Protein AF-A0A2S6G1R4-F1 (afdb_monomer_lite)

Structure (mmCIF, N/CA/C/O backbone):
data_AF-A0A2S6G1R4-F1
#
_entry.id   AF-A0A2S6G1R4-F1
#
loop_
_atom_site.group_PDB
_atom_site.id
_atom_site.type_symbol
_atom_site.label_atom_id
_atom_site.label_alt_id
_atom_site.label_comp_id
_atom_site.label_asym_id
_atom_site.label_entity_id
_atom_site.label_seq_id
_atom_site.pdbx_PDB_ins_code
_atom_site.Cartn_x
_atom_site.Cartn_y
_atom_site.Cartn_z
_atom_site.occupancy
_atom_site.B_iso_or_equiv
_atom_site.auth_seq_id
_atom_site.auth_comp_id
_atom_site.auth_asym_id
_atom_site.auth_atom_id
_atom_site.pdbx_PDB_model_num
ATOM 1 N N . MET A 1 1 ? 5.881 11.600 -0.772 1.00 52.59 1 MET A N 1
ATOM 2 C CA . MET A 1 1 ? 4.748 10.729 -0.399 1.00 52.59 1 MET A CA 1
ATOM 3 C C . MET A 1 1 ? 5.090 10.191 0.970 1.00 52.59 1 MET A C 1
ATOM 5 O O . MET A 1 1 ? 6.205 9.718 1.114 1.00 52.59 1 MET A O 1
ATOM 9 N N . SER A 1 2 ? 4.228 10.390 1.965 1.00 70.69 2 SER A N 1
ATOM 10 C CA . SER A 1 2 ? 4.470 9.879 3.319 1.00 70.69 2 SER A CA 1
ATOM 11 C C . SER A 1 2 ? 4.255 8.372 3.350 1.00 70.69 2 SER A C 1
ATOM 13 O O . SER A 1 2 ? 3.339 7.873 2.690 1.00 70.69 2 SER A O 1
ATOM 15 N N . GLU A 1 3 ? 5.088 7.663 4.104 1.00 89.56 3 GLU A N 1
ATOM 16 C CA . GLU A 1 3 ? 4.969 6.215 4.247 1.00 89.56 3 GLU A CA 1
ATOM 17 C C . GLU A 1 3 ? 3.649 5.865 4.961 1.00 89.56 3 GLU A C 1
ATOM 19 O O . GLU A 1 3 ? 3.262 6.564 5.90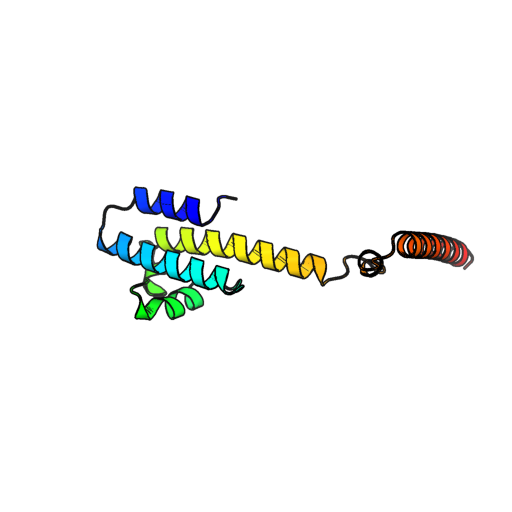4 1.00 89.56 3 GLU A O 1
ATOM 24 N N . PRO A 1 4 ? 2.935 4.788 4.576 1.00 93.94 4 PRO A N 1
ATOM 25 C CA . PRO A 1 4 ? 1.634 4.457 5.170 1.00 93.94 4 PRO A CA 1
ATOM 26 C C . PRO A 1 4 ? 1.653 4.316 6.697 1.00 93.94 4 PRO A C 1
ATOM 28 O O . PRO A 1 4 ? 0.660 4.607 7.364 1.00 93.94 4 PRO A O 1
ATOM 31 N N . ASN A 1 5 ? 2.793 3.905 7.258 1.00 94.69 5 ASN A N 1
ATOM 32 C CA . ASN A 1 5 ? 2.986 3.805 8.702 1.00 94.69 5 ASN A CA 1
ATOM 33 C C . ASN A 1 5 ? 3.060 5.179 9.376 1.00 94.69 5 ASN A C 1
ATOM 35 O O . ASN A 1 5 ? 2.471 5.358 10.433 1.00 94.69 5 ASN A O 1
ATOM 39 N N . GLU A 1 6 ? 3.710 6.166 8.760 1.00 94.94 6 GLU A N 1
ATOM 40 C CA . GLU A 1 6 ? 3.771 7.530 9.301 1.00 94.94 6 GLU A CA 1
ATOM 41 C C . GLU A 1 6 ? 2.381 8.173 9.328 1.00 94.94 6 GLU A C 1
ATOM 43 O O . GLU A 1 6 ? 1.996 8.801 10.314 1.00 94.94 6 GLU A O 1
ATOM 48 N N . VAL A 1 7 ? 1.603 7.968 8.258 1.00 95.88 7 VAL A N 1
ATOM 49 C CA . VAL A 1 7 ? 0.213 8.439 8.168 1.00 95.88 7 VAL A CA 1
ATOM 50 C C . VAL A 1 7 ? -0.637 7.806 9.268 1.00 95.88 7 VAL A C 1
ATOM 52 O O . VAL A 1 7 ? -1.408 8.499 9.931 1.00 95.88 7 VAL A O 1
ATOM 55 N N . TYR A 1 8 ? -0.475 6.502 9.495 1.00 96.62 8 TYR A N 1
ATOM 56 C CA . TYR A 1 8 ? -1.151 5.796 10.577 1.00 96.62 8 TYR A CA 1
ATOM 57 C C . TYR A 1 8 ? -0.793 6.358 11.958 1.00 96.62 8 TYR A C 1
ATOM 59 O O . TYR A 1 8 ? -1.708 6.708 12.699 1.00 96.62 8 TYR A O 1
ATOM 67 N N . GLU A 1 9 ? 0.493 6.497 12.290 1.00 96.12 9 GLU A N 1
ATOM 68 C CA . GLU A 1 9 ? 0.933 6.999 13.601 1.00 96.12 9 GLU A CA 1
ATOM 69 C C . GLU A 1 9 ? 0.429 8.427 13.861 1.00 96.12 9 GLU A C 1
ATOM 71 O O . GLU A 1 9 ? -0.091 8.734 14.938 1.00 96.12 9 GLU A O 1
ATOM 76 N N . ALA A 1 10 ? 0.495 9.298 12.848 1.00 95.69 10 ALA A N 1
ATOM 77 C CA . ALA A 1 10 ? -0.004 10.667 12.944 1.00 95.69 10 ALA A CA 1
ATOM 78 C C . ALA A 1 10 ? -1.513 10.709 13.234 1.00 95.69 10 ALA A C 1
ATOM 80 O O . ALA A 1 10 ? -1.965 11.418 14.138 1.00 95.69 10 ALA A O 1
ATOM 81 N N . ILE A 1 11 ? -2.299 9.917 12.500 1.00 95.19 11 ILE A N 1
ATOM 82 C CA . ILE A 1 11 ? -3.750 9.830 12.684 1.00 95.19 11 ILE A CA 1
ATOM 83 C C . ILE A 1 11 ? -4.072 9.204 14.043 1.00 95.19 11 ILE A C 1
ATOM 85 O O . ILE A 1 11 ? -4.916 9.723 14.779 1.00 95.19 11 ILE A O 1
ATOM 89 N N . LEU A 1 12 ? -3.376 8.128 14.419 1.00 95.06 12 LEU A N 1
ATOM 90 C CA . LEU A 1 12 ? -3.559 7.458 15.699 1.00 95.06 12 LEU A CA 1
ATOM 91 C C . LEU A 1 12 ? -3.332 8.431 16.851 1.00 95.06 12 LEU A C 1
ATOM 93 O O . LEU A 1 12 ? -4.119 8.395 17.791 1.00 95.06 12 LEU A O 1
ATOM 97 N N . GLY A 1 13 ? -2.342 9.326 16.778 1.00 92.81 13 GLY A N 1
ATOM 98 C CA . GLY A 1 13 ? -2.097 10.370 17.779 1.00 92.81 13 GLY A CA 1
ATOM 99 C C . GLY A 1 13 ? -3.239 11.390 17.919 1.00 92.81 13 GLY A C 1
ATOM 100 O O . GLY A 1 13 ? -3.540 11.828 19.030 1.00 92.81 13 GLY A O 1
ATOM 101 N N . GLN A 1 14 ? -3.929 11.717 16.823 1.00 92.44 14 GLN A N 1
ATOM 102 C CA . GLN A 1 14 ? -5.015 12.707 16.789 1.00 92.44 14 GLN A CA 1
ATOM 103 C C . GLN A 1 14 ? -6.376 12.168 17.247 1.00 92.44 14 GLN A C 1
ATOM 105 O O . GLN A 1 14 ? -7.219 12.935 17.727 1.00 92.44 14 GLN A O 1
ATOM 110 N N . LEU A 1 15 ? -6.627 10.862 17.108 1.00 91.75 15 LEU A N 1
ATOM 111 C CA . LEU A 1 15 ? -7.879 10.275 17.577 1.00 91.75 15 LEU A CA 1
ATOM 112 C C . LEU A 1 15 ? -8.030 10.460 19.095 1.00 91.75 15 LEU A C 1
ATOM 114 O O . LEU A 1 15 ? -7.067 10.427 19.850 1.00 91.75 15 LEU A O 1
ATOM 118 N N . LYS A 1 16 ? -9.265 10.631 19.573 1.00 90.69 16 LYS A N 1
ATOM 119 C CA . LYS A 1 16 ? -9.585 10.645 21.018 1.00 90.69 16 LYS A CA 1
ATOM 120 C C . LYS A 1 16 ? -10.446 9.455 21.436 1.00 90.69 16 LYS A C 1
ATOM 122 O O . LYS A 1 16 ? -10.383 9.006 22.573 1.00 90.69 16 LYS A O 1
ATOM 127 N N . ASN A 1 17 ? -11.221 8.908 20.501 1.00 91.81 17 ASN A N 1
ATOM 128 C CA . ASN A 1 17 ? -12.138 7.806 20.759 1.00 91.81 17 ASN A CA 1
ATOM 129 C C . ASN A 1 17 ? -11.414 6.450 20.758 1.00 91.81 17 ASN A C 1
ATOM 131 O O . ASN A 1 17 ? -10.861 6.044 19.736 1.00 91.81 17 ASN A O 1
ATOM 135 N N . SER A 1 18 ? -11.504 5.717 21.871 1.00 91.38 18 SER A N 1
ATOM 136 C CA . SER A 1 18 ? -10.926 4.374 22.017 1.00 91.38 18 SER A CA 1
ATOM 137 C C . SER A 1 18 ? -11.469 3.377 20.985 1.00 91.38 18 SER A C 1
ATOM 139 O O . SER A 1 18 ? -10.707 2.589 20.430 1.00 91.38 18 SER A O 1
ATOM 141 N N . ARG A 1 19 ? -12.766 3.442 20.647 1.00 92.06 19 ARG A N 1
ATOM 142 C CA . ARG A 1 19 ? -13.357 2.535 19.647 1.00 92.06 19 ARG A CA 1
ATOM 143 C C . ARG A 1 19 ? -12.788 2.782 18.251 1.00 92.06 19 ARG A C 1
ATOM 145 O O . ARG A 1 19 ? -12.472 1.831 17.537 1.00 92.06 19 ARG A O 1
ATOM 152 N N . SER A 1 20 ? -12.654 4.053 17.875 1.00 92.38 20 SER A N 1
ATOM 153 C CA . SER A 1 20 ? -12.081 4.440 16.586 1.00 92.38 20 SER A CA 1
ATOM 154 C C . SER A 1 20 ? -10.596 4.084 16.505 1.00 92.38 20 SER A C 1
ATOM 156 O O . SER A 1 20 ? -10.165 3.591 15.471 1.00 92.38 20 SER A O 1
ATOM 158 N N . ARG A 1 21 ? -9.836 4.235 17.602 1.00 95.50 21 ARG A N 1
ATOM 159 C CA . ARG A 1 21 ? -8.437 3.781 17.675 1.00 95.50 21 ARG A CA 1
ATOM 160 C C . ARG A 1 21 ? -8.296 2.284 17.419 1.00 95.50 21 ARG A C 1
ATOM 162 O O . ARG A 1 21 ? -7.601 1.908 16.488 1.00 95.50 21 ARG A O 1
ATOM 169 N N . LYS A 1 22 ? -9.046 1.447 18.145 1.00 95.75 22 LYS A N 1
ATOM 170 C CA . LYS A 1 22 ? -9.028 -0.015 17.943 1.00 95.75 22 LYS A CA 1
ATOM 171 C C . LYS A 1 22 ? -9.396 -0.418 16.514 1.00 95.75 22 LYS A C 1
ATOM 173 O O . LYS A 1 22 ? -8.802 -1.325 15.946 1.00 95.75 22 LYS A O 1
ATOM 178 N N . SER A 1 23 ? -10.375 0.270 15.925 1.00 95.50 23 SER A N 1
ATOM 179 C CA . SER A 1 23 ? -10.784 0.011 14.538 1.00 95.50 23 SER A CA 1
ATOM 180 C C . SER A 1 23 ? -9.692 0.423 13.540 1.00 95.50 23 SER A C 1
ATOM 182 O O . SER A 1 23 ? -9.497 -0.251 12.532 1.00 95.50 23 SER A O 1
ATOM 184 N N . LEU A 1 24 ? -8.972 1.518 13.817 1.00 96.44 24 LEU A N 1
ATOM 185 C CA . LEU A 1 24 ? -7.856 2.005 13.004 1.00 96.44 24 LEU A CA 1
ATOM 186 C C . LEU A 1 24 ? -6.646 1.067 13.098 1.00 96.44 24 LEU A C 1
ATOM 188 O O . LEU A 1 24 ? -6.063 0.744 12.070 1.00 96.44 24 LEU A O 1
ATOM 192 N N . GLU A 1 25 ? -6.314 0.597 14.302 1.00 96.69 25 GLU A N 1
ATOM 193 C CA . GLU A 1 25 ? -5.281 -0.416 14.560 1.00 96.69 25 GLU A CA 1
ATOM 194 C C . GLU A 1 25 ? -5.572 -1.709 13.785 1.00 96.69 25 GLU A C 1
ATOM 196 O O . GLU A 1 25 ? -4.719 -2.199 13.047 1.00 96.69 25 GLU A O 1
ATOM 201 N N . ALA A 1 26 ? -6.803 -2.227 13.879 1.00 96.94 26 ALA A N 1
ATOM 202 C CA . ALA A 1 26 ? -7.219 -3.421 13.143 1.00 96.94 26 ALA A CA 1
ATOM 203 C C . ALA A 1 26 ? -7.119 -3.229 11.621 1.00 96.94 26 ALA A C 1
ATOM 205 O O . ALA A 1 26 ? -6.648 -4.116 10.910 1.00 96.94 26 ALA A O 1
ATOM 206 N N . LEU A 1 27 ? -7.535 -2.064 11.115 1.00 97.06 27 LEU A N 1
ATOM 207 C CA . LEU A 1 27 ? -7.418 -1.716 9.700 1.00 97.06 27 LEU A CA 1
ATOM 208 C C . LEU A 1 27 ? -5.955 -1.646 9.249 1.00 97.06 27 LEU A C 1
ATOM 210 O O . LEU A 1 27 ? -5.619 -2.176 8.193 1.00 97.06 27 LEU A O 1
ATOM 214 N N . HIS A 1 28 ? -5.087 -1.010 10.037 1.00 97.25 28 HIS A N 1
ATOM 215 C CA . HIS A 1 28 ? -3.669 -0.872 9.707 1.00 97.25 28 HIS A CA 1
ATOM 216 C C . HIS A 1 28 ? -2.955 -2.224 9.696 1.00 97.25 28 HIS A C 1
ATOM 218 O O . HIS A 1 28 ? -2.259 -2.521 8.727 1.00 97.25 28 HIS A O 1
ATOM 224 N N . ALA A 1 29 ? -3.211 -3.078 10.690 1.00 96.88 29 ALA A N 1
ATOM 225 C CA . ALA A 1 29 ? -2.677 -4.438 10.735 1.00 96.88 29 ALA A CA 1
ATOM 226 C C . ALA A 1 29 ? -3.084 -5.254 9.496 1.00 96.88 29 ALA A C 1
ATOM 228 O O . ALA A 1 29 ? -2.244 -5.892 8.865 1.00 96.88 29 ALA A O 1
ATOM 229 N N . VAL A 1 30 ? -4.358 -5.167 9.094 1.00 96.88 30 VAL A N 1
ATOM 230 C CA . VAL A 1 30 ? -4.869 -5.820 7.880 1.00 96.88 30 VAL A CA 1
ATOM 231 C C . VAL A 1 30 ? -4.164 -5.305 6.626 1.00 96.88 30 VAL A C 1
ATOM 233 O O . VAL A 1 30 ? -3.751 -6.107 5.792 1.00 96.88 30 VAL A O 1
ATOM 236 N N . CYS A 1 31 ? -3.994 -3.988 6.482 1.00 96.31 31 CYS A N 1
ATOM 237 C CA . CYS A 1 31 ? -3.269 -3.418 5.346 1.00 96.31 31 CYS A CA 1
ATOM 238 C C . CYS A 1 31 ? -1.802 -3.867 5.317 1.00 96.31 31 CYS A C 1
ATOM 240 O O . CYS A 1 31 ? -1.294 -4.218 4.253 1.00 96.31 31 CYS A O 1
ATOM 242 N N . LYS A 1 32 ? -1.135 -3.897 6.472 1.00 95.69 32 LYS A N 1
ATOM 243 C CA . LYS A 1 32 ? 0.261 -4.321 6.585 1.00 95.69 32 LYS A CA 1
ATOM 244 C C . LYS A 1 32 ? 0.440 -5.784 6.175 1.00 95.69 32 LYS A C 1
ATOM 246 O O . LYS A 1 32 ? 1.238 -6.058 5.285 1.00 95.69 32 LYS A O 1
ATOM 251 N N . GLU A 1 33 ? -0.358 -6.698 6.726 1.00 95.06 33 GLU A N 1
ATOM 252 C CA . GLU A 1 33 ? -0.339 -8.115 6.329 1.00 95.06 33 GLU A CA 1
ATOM 253 C C . GLU A 1 33 ? -0.669 -8.291 4.839 1.00 95.06 33 GLU A C 1
ATOM 255 O O . GLU A 1 33 ? -0.031 -9.071 4.128 1.00 95.06 33 GLU A O 1
ATOM 260 N N . HIS A 1 34 ? -1.649 -7.535 4.332 1.00 94.19 34 HIS A N 1
ATOM 261 C CA . HIS A 1 34 ? -2.005 -7.566 2.917 1.00 94.19 34 HIS A CA 1
ATOM 262 C C . HIS A 1 34 ? -0.828 -7.126 2.035 1.00 94.19 34 HIS A C 1
ATOM 264 O O . HIS A 1 34 ? -0.549 -7.769 1.024 1.00 94.19 34 HIS A O 1
ATOM 270 N N . HIS A 1 35 ? -0.081 -6.096 2.437 1.00 93.81 35 HIS A N 1
ATOM 271 C CA . HIS A 1 35 ? 1.133 -5.668 1.744 1.00 93.81 35 HIS A CA 1
ATOM 272 C C . HIS A 1 35 ? 2.250 -6.718 1.798 1.00 93.81 35 HIS A C 1
ATOM 274 O O . HIS A 1 35 ? 2.857 -7.026 0.771 1.00 93.81 35 HIS A O 1
ATOM 280 N N . GLU A 1 36 ? 2.503 -7.280 2.981 1.00 91.31 36 GLU A N 1
ATOM 281 C CA . GLU A 1 36 ? 3.531 -8.301 3.221 1.00 91.31 36 GLU A CA 1
ATOM 282 C C . GLU A 1 36 ? 3.257 -9.588 2.429 1.00 91.31 36 GLU A C 1
ATOM 284 O O . GLU A 1 36 ? 4.192 -10.209 1.929 1.00 91.31 36 GLU A O 1
ATOM 289 N N . SER A 1 37 ? 1.983 -9.926 2.188 1.00 89.62 37 SER A N 1
ATOM 290 C CA . SER A 1 37 ? 1.585 -11.015 1.276 1.00 89.62 37 SER A CA 1
ATOM 291 C C . SER A 1 37 ? 1.926 -10.756 -0.202 1.00 89.62 37 SER A C 1
ATOM 293 O O . SER A 1 37 ? 1.698 -11.605 -1.062 1.00 89.62 37 SER A O 1
ATOM 295 N N . GLY A 1 38 ? 2.443 -9.568 -0.522 1.00 86.44 38 GLY A N 1
ATOM 296 C CA . GLY A 1 38 ? 2.790 -9.134 -1.869 1.00 86.44 38 GLY A CA 1
ATOM 297 C C . GLY A 1 38 ? 1.661 -8.409 -2.601 1.00 86.44 38 GLY A C 1
ATOM 298 O O . GLY A 1 38 ? 1.916 -7.847 -3.672 1.00 86.44 38 GLY A O 1
ATOM 299 N N . SER A 1 39 ? 0.459 -8.366 -2.023 1.00 89.19 39 SER A N 1
ATOM 300 C CA . SER A 1 39 ? -0.724 -7.773 -2.641 1.00 89.19 39 SER A CA 1
ATOM 301 C C . SER A 1 39 ? -0.616 -6.252 -2.789 1.00 89.19 39 SER A C 1
ATOM 303 O O . SER A 1 39 ? 0.054 -5.552 -2.031 1.00 89.19 39 SER A O 1
ATOM 305 N N . VAL A 1 40 ? -1.289 -5.734 -3.815 1.00 89.19 40 VAL A N 1
ATOM 306 C CA . VAL A 1 40 ? -1.256 -4.315 -4.215 1.00 89.19 40 VAL A CA 1
ATOM 307 C C . VAL A 1 40 ? -2.660 -3.724 -4.389 1.00 89.19 40 VAL A C 1
ATOM 309 O O . VAL A 1 40 ? -2.810 -2.614 -4.906 1.00 89.19 40 VAL A O 1
ATOM 312 N N . ASP A 1 41 ? -3.706 -4.469 -4.019 1.00 90.38 41 ASP A N 1
ATOM 313 C CA . ASP A 1 41 ? -5.098 -4.028 -4.133 1.00 90.38 41 ASP A CA 1
ATOM 314 C C . ASP A 1 41 ? -5.645 -3.531 -2.793 1.00 90.38 41 ASP A C 1
ATOM 316 O O . ASP A 1 41 ? -6.246 -4.268 -2.021 1.00 90.38 41 ASP A O 1
ATOM 320 N N . PHE A 1 42 ? -5.481 -2.237 -2.541 1.00 94.75 42 PHE A N 1
ATOM 321 C CA . PHE A 1 42 ? -5.934 -1.601 -1.304 1.00 94.75 42 PHE A CA 1
ATOM 322 C C . PHE A 1 42 ? -7.301 -0.922 -1.445 1.00 94.75 42 PHE A C 1
ATOM 324 O O . PHE A 1 42 ? -7.586 0.057 -0.759 1.00 94.75 42 PHE A O 1
ATOM 331 N N . ARG A 1 43 ? -8.181 -1.393 -2.338 1.00 94.56 43 ARG A N 1
ATOM 332 C CA . ARG A 1 43 ? -9.549 -0.852 -2.447 1.00 94.56 43 ARG A CA 1
ATOM 333 C C . ARG A 1 43 ? -10.289 -0.967 -1.114 1.00 94.56 43 ARG A C 1
ATOM 335 O O . ARG A 1 43 ? -10.181 -1.976 -0.420 1.00 94.56 43 ARG A O 1
ATOM 342 N N . ILE A 1 44 ? -11.118 0.033 -0.803 1.00 96.06 44 ILE A N 1
ATOM 343 C CA . ILE A 1 44 ? -11.907 0.081 0.442 1.00 96.06 44 ILE A CA 1
ATOM 344 C C . ILE A 1 44 ? -12.717 -1.207 0.643 1.00 96.06 44 ILE A C 1
ATOM 346 O O . ILE A 1 44 ? -12.688 -1.780 1.727 1.00 96.06 44 ILE A O 1
ATOM 350 N N . SER A 1 45 ? -13.389 -1.699 -0.401 1.00 95.00 45 SER A N 1
ATOM 351 C CA . SER A 1 45 ? -14.163 -2.945 -0.353 1.00 95.00 45 SER A CA 1
ATOM 352 C C . SER A 1 45 ? -13.308 -4.170 -0.022 1.00 95.00 45 SER A C 1
ATOM 354 O O . SER A 1 45 ? -13.770 -5.076 0.665 1.00 95.00 45 SER A O 1
ATOM 356 N N . THR A 1 46 ? -12.069 -4.215 -0.518 1.00 95.31 46 THR A N 1
ATOM 357 C CA . THR A 1 46 ? -11.131 -5.324 -0.302 1.00 95.31 46 THR A CA 1
ATOM 358 C C . THR A 1 46 ? -10.668 -5.334 1.152 1.00 95.31 46 THR A C 1
ATOM 360 O O . THR A 1 46 ? -10.832 -6.337 1.844 1.00 95.31 46 THR A O 1
ATOM 363 N N . ILE A 1 47 ? -10.192 -4.189 1.650 1.00 96.31 47 ILE A N 1
ATOM 364 C CA . ILE A 1 47 ? -9.713 -4.044 3.032 1.00 96.31 47 ILE A CA 1
ATOM 365 C C . ILE A 1 47 ? -10.846 -4.236 4.046 1.00 96.31 47 ILE A C 1
ATOM 367 O O . ILE A 1 47 ? -10.666 -4.942 5.037 1.00 96.31 47 ILE A O 1
ATOM 371 N N . ALA A 1 48 ? -12.036 -3.690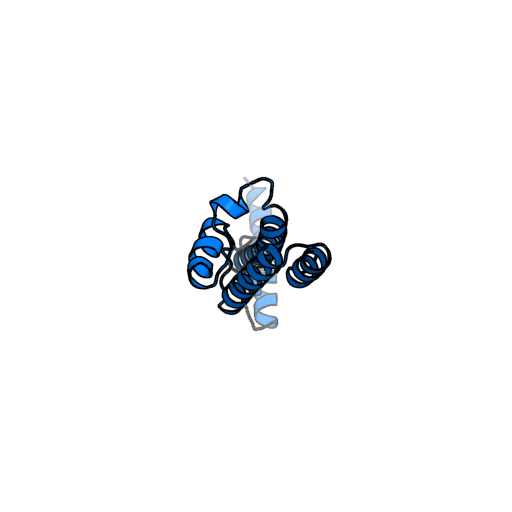 3.781 1.00 95.12 48 ALA A N 1
ATOM 372 C CA . ALA A 1 48 ? -13.196 -3.866 4.654 1.00 95.12 48 ALA A CA 1
ATOM 373 C C . ALA A 1 48 ? -13.613 -5.340 4.771 1.00 95.12 48 ALA A C 1
ATOM 375 O O . ALA A 1 48 ? -13.919 -5.805 5.866 1.00 95.12 48 ALA A O 1
ATOM 376 N N . LYS A 1 49 ? -13.595 -6.094 3.662 1.00 95.31 49 LYS A N 1
ATOM 377 C CA . LYS A 1 49 ? -13.878 -7.538 3.676 1.00 95.31 49 LYS A CA 1
ATOM 378 C C . LYS A 1 49 ? -12.805 -8.316 4.431 1.00 95.31 49 LYS A C 1
ATOM 380 O O . LYS A 1 49 ? -13.143 -9.165 5.249 1.00 95.31 49 LYS A O 1
ATOM 385 N N . LEU A 1 50 ? -11.532 -8.009 4.184 1.00 95.06 50 LEU A N 1
ATOM 386 C CA . LEU A 1 50 ? -10.402 -8.699 4.808 1.00 95.06 50 LEU A CA 1
ATOM 387 C C . LEU A 1 50 ? -10.357 -8.478 6.329 1.00 95.06 50 LEU A C 1
ATOM 389 O O . LEU A 1 50 ? -10.039 -9.393 7.083 1.00 95.06 50 LEU A O 1
ATOM 393 N N . GLY A 1 51 ? -10.715 -7.276 6.783 1.00 94.25 51 GLY A N 1
ATOM 394 C CA . GLY A 1 51 ? -10.701 -6.906 8.196 1.00 94.25 51 GLY A CA 1
ATOM 395 C C . GLY A 1 51 ? -12.013 -7.119 8.956 1.00 94.25 51 GLY A C 1
ATOM 396 O O . GLY A 1 51 ? -12.045 -6.876 10.164 1.00 94.25 51 GLY A O 1
ATOM 397 N N . ALA A 1 52 ? -13.086 -7.576 8.298 1.00 94.25 52 ALA A N 1
ATOM 398 C CA . ALA A 1 52 ? -14.420 -7.680 8.899 1.00 94.25 52 ALA A CA 1
ATOM 399 C C . ALA A 1 52 ? -14.446 -8.541 10.176 1.00 94.25 52 ALA A C 1
ATOM 401 O O . ALA A 1 52 ? -15.086 -8.173 11.160 1.00 94.25 52 ALA A O 1
ATOM 402 N N . SER A 1 53 ? -13.709 -9.656 10.197 1.00 92.50 53 SER A N 1
ATOM 403 C CA . SER A 1 53 ? -13.612 -10.552 11.360 1.00 92.50 53 SER A CA 1
ATOM 404 C C . SER A 1 53 ? -12.690 -10.037 12.471 1.00 92.50 53 SER A C 1
ATOM 406 O O . SER A 1 53 ? -12.694 -10.582 13.570 1.00 92.50 53 SER A O 1
ATOM 408 N N . ARG A 1 54 ? -11.906 -8.985 12.206 1.00 91.94 54 ARG A N 1
ATOM 409 C CA . ARG A 1 54 ? -10.864 -8.458 13.104 1.00 91.94 54 ARG A CA 1
ATOM 410 C C . ARG A 1 54 ? -11.228 -7.112 13.732 1.00 91.94 54 ARG A C 1
ATOM 412 O O . ARG A 1 54 ? -10.404 -6.498 14.399 1.00 91.94 54 ARG A O 1
ATOM 419 N N . GLY A 1 55 ? -12.456 -6.639 13.516 1.00 91.88 55 GLY A N 1
ATOM 420 C CA . GLY A 1 55 ? -12.924 -5.355 14.040 1.00 91.88 55 GLY A CA 1
ATOM 421 C C . GLY A 1 55 ? -12.498 -4.141 13.212 1.00 91.88 55 GLY A C 1
ATOM 422 O O . GLY A 1 55 ? -12.604 -3.015 13.699 1.00 91.88 55 GLY A O 1
ATOM 423 N N . ALA A 1 56 ? -12.050 -4.342 11.968 1.00 93.38 56 ALA A N 1
ATOM 424 C CA . ALA A 1 56 ? -11.856 -3.239 11.033 1.00 93.38 56 ALA A CA 1
ATOM 425 C C . ALA A 1 56 ? -13.211 -2.580 10.688 1.00 93.38 56 ALA A C 1
ATOM 427 O O . ALA A 1 56 ? -14.259 -3.237 10.726 1.00 93.38 56 ALA A O 1
ATOM 428 N N . PRO A 1 57 ? -13.226 -1.282 10.346 1.00 94.44 57 PRO A N 1
ATOM 429 C CA . PRO A 1 57 ? -14.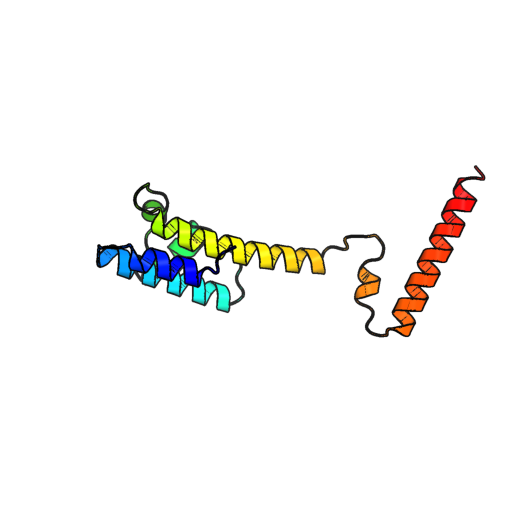454 -0.582 10.005 1.00 94.44 57 PRO A CA 1
ATOM 430 C C . PRO A 1 57 ? -15.074 -1.137 8.717 1.00 94.44 57 PRO A C 1
ATOM 432 O O . PRO A 1 57 ? -14.382 -1.513 7.771 1.00 94.44 57 PRO A O 1
ATOM 435 N N . SER A 1 58 ? -16.407 -1.137 8.669 1.00 96.00 58 SER A N 1
ATOM 436 C CA . SER A 1 58 ? -17.144 -1.534 7.468 1.00 96.00 58 SER A CA 1
ATOM 437 C C . SER A 1 58 ? -16.895 -0.566 6.309 1.00 96.00 58 SER A C 1
ATOM 439 O O . SER A 1 58 ? -16.579 0.609 6.512 1.00 96.00 58 SER A O 1
ATOM 441 N N . GLU A 1 59 ? -17.139 -1.024 5.083 1.00 96.06 59 GLU A N 1
ATOM 442 C CA . GLU A 1 59 ? -17.037 -0.185 3.886 1.00 96.06 59 GLU A CA 1
ATOM 443 C C . GLU A 1 59 ? -17.900 1.086 3.984 1.00 96.06 59 GLU A C 1
ATOM 445 O O . GLU A 1 59 ? -17.445 2.176 3.635 1.00 96.06 59 GLU A O 1
ATOM 450 N N . GLN A 1 60 ? -19.115 0.975 4.527 1.00 95.75 60 GLN A N 1
ATOM 451 C CA . GLN A 1 60 ? -19.991 2.127 4.734 1.00 95.75 60 GLN A CA 1
ATOM 452 C C . GLN A 1 60 ? -19.397 3.110 5.751 1.00 95.75 60 GLN A C 1
ATOM 454 O O . GLN A 1 60 ? -19.398 4.318 5.520 1.00 95.75 60 GLN A O 1
ATOM 459 N N . THR A 1 61 ? -18.829 2.605 6.850 1.00 94.69 61 THR A N 1
ATOM 460 C CA . THR A 1 61 ? -18.160 3.429 7.870 1.00 94.69 61 THR A CA 1
ATOM 461 C C . THR A 1 61 ? -16.990 4.212 7.284 1.00 94.69 61 THR A C 1
ATOM 463 O O . THR A 1 61 ? -16.846 5.394 7.583 1.00 94.69 61 THR A O 1
ATOM 466 N N . ILE A 1 62 ? -16.183 3.576 6.433 1.00 95.38 62 ILE A N 1
ATOM 467 C CA . ILE A 1 62 ? -15.026 4.204 5.785 1.00 95.38 62 ILE A CA 1
ATOM 468 C C . ILE A 1 62 ? -15.481 5.309 4.818 1.00 95.38 62 ILE A C 1
ATOM 470 O O . ILE A 1 62 ? -14.913 6.400 4.807 1.00 95.38 62 ILE A O 1
ATOM 474 N N . ARG A 1 63 ? -16.531 5.056 4.024 1.00 93.31 63 ARG A N 1
ATOM 475 C CA . ARG A 1 63 ? -17.052 6.016 3.032 1.00 93.31 63 ARG A CA 1
ATOM 476 C C . ARG A 1 63 ? -17.733 7.234 3.662 1.00 93.31 63 ARG A C 1
ATOM 478 O O . ARG A 1 63 ? -17.744 8.303 3.055 1.00 93.31 63 ARG A O 1
ATOM 485 N N . ASN A 1 64 ? -18.287 7.095 4.864 1.00 95.38 64 ASN A N 1
ATOM 486 C CA . ASN A 1 64 ? -18.926 8.202 5.570 1.00 95.38 64 ASN A CA 1
ATOM 487 C C . ASN A 1 64 ? -17.938 9.349 5.860 1.00 95.38 64 ASN A C 1
ATOM 489 O O . ASN A 1 64 ? -16.725 9.148 5.978 1.00 95.38 64 ASN A O 1
ATOM 493 N N . LYS A 1 65 ? -18.463 10.573 6.039 1.00 89.75 65 LYS A N 1
ATOM 494 C CA . LYS A 1 65 ? -17.653 11.756 6.404 1.00 89.75 65 LYS A CA 1
ATOM 495 C C . LYS A 1 65 ? -16.794 11.507 7.644 1.00 89.75 65 LYS A C 1
ATOM 497 O O . LYS A 1 65 ? -15.625 11.856 7.659 1.00 89.75 65 LYS A O 1
ATOM 502 N N . THR A 1 66 ? -17.353 10.836 8.647 1.00 88.44 66 THR A N 1
ATOM 503 C CA . THR A 1 66 ? -16.649 10.503 9.890 1.00 88.44 66 THR A CA 1
ATOM 504 C C . THR A 1 66 ? -15.523 9.488 9.707 1.00 88.44 66 THR A C 1
ATOM 506 O O . THR A 1 66 ? -14.691 9.386 10.596 1.00 88.44 66 THR A O 1
ATOM 509 N N . GLY A 1 67 ? -15.466 8.755 8.589 1.00 92.19 67 GLY A N 1
ATOM 510 C CA . GLY A 1 67 ? -14.448 7.742 8.295 1.00 92.19 67 GLY A CA 1
ATOM 511 C C . GLY A 1 67 ? -13.201 8.261 7.577 1.00 92.19 67 GLY A C 1
ATOM 512 O O . GLY A 1 67 ? -12.413 7.455 7.088 1.00 92.19 67 GLY A O 1
ATOM 513 N N . GLU A 1 68 ? -13.013 9.580 7.486 1.00 94.81 68 GLU A N 1
ATOM 514 C CA . GLU A 1 68 ? -11.875 10.209 6.796 1.00 94.81 68 GLU A CA 1
ATOM 515 C C . GLU A 1 68 ? -10.513 9.677 7.268 1.00 94.81 68 GLU A C 1
ATOM 517 O O . GLU A 1 68 ? -9.661 9.355 6.447 1.00 94.81 68 GLU A O 1
ATOM 522 N N . HIS A 1 69 ? -10.345 9.469 8.574 1.00 94.56 69 HIS A N 1
ATOM 523 C CA . HIS A 1 69 ? -9.123 8.904 9.151 1.00 94.56 69 HIS A CA 1
ATOM 524 C C . HIS A 1 69 ? -8.813 7.488 8.641 1.00 94.56 69 HIS A C 1
ATOM 526 O O . HIS A 1 69 ? -7.655 7.152 8.414 1.00 94.56 69 HIS A O 1
ATOM 532 N N . TYR A 1 70 ? -9.834 6.659 8.406 1.00 96.12 70 TYR A N 1
ATOM 533 C CA . TYR A 1 70 ? -9.638 5.337 7.808 1.00 96.12 70 TYR A CA 1
ATOM 534 C C . TYR A 1 70 ? -9.284 5.441 6.325 1.00 96.12 70 TYR A C 1
ATOM 536 O O . TYR A 1 70 ? -8.417 4.710 5.848 1.00 96.12 70 TYR A O 1
ATOM 544 N N . ARG A 1 71 ? -9.941 6.357 5.597 1.00 96.38 71 ARG A N 1
ATOM 545 C CA . ARG A 1 71 ? -9.659 6.596 4.176 1.00 96.38 71 ARG A CA 1
ATOM 546 C C . ARG A 1 71 ? -8.230 7.065 3.962 1.00 96.38 71 ARG A C 1
ATOM 548 O O . ARG A 1 71 ? -7.560 6.482 3.125 1.00 96.38 71 ARG A O 1
ATOM 555 N N . ALA A 1 72 ? -7.741 8.002 4.768 1.00 95.81 72 ALA A N 1
ATOM 556 C CA . ALA A 1 72 ? -6.378 8.511 4.659 1.00 95.81 72 ALA A CA 1
ATOM 557 C C . ALA A 1 72 ? -5.315 7.402 4.795 1.00 95.81 72 ALA A C 1
ATOM 559 O O . ALA A 1 72 ? -4.376 7.346 4.002 1.00 95.81 72 ALA A O 1
ATOM 560 N N . VAL A 1 73 ? -5.484 6.466 5.740 1.00 96.56 73 VAL A N 1
ATOM 561 C CA . VAL A 1 73 ? -4.577 5.309 5.864 1.00 96.56 73 VAL A CA 1
ATOM 562 C C . VAL A 1 73 ? -4.681 4.397 4.640 1.00 96.56 73 VAL A C 1
ATOM 564 O O . VAL A 1 73 ? -3.658 4.013 4.076 1.00 96.56 73 VAL A O 1
ATOM 567 N N . ILE A 1 74 ? -5.897 4.062 4.196 1.00 96.31 74 ILE A N 1
ATOM 568 C CA . ILE A 1 74 ? -6.103 3.221 3.005 1.00 96.31 74 ILE A CA 1
ATOM 569 C C . ILE A 1 74 ? -5.491 3.872 1.757 1.00 96.31 74 ILE A C 1
ATOM 571 O O . ILE A 1 74 ? -4.852 3.184 0.969 1.00 96.31 74 ILE A O 1
ATOM 575 N N . GLU A 1 75 ? -5.659 5.178 1.577 1.00 95.62 75 GLU A N 1
ATOM 576 C CA . GLU A 1 75 ? -5.126 5.940 0.445 1.00 95.62 75 GLU A CA 1
ATOM 577 C C . GLU A 1 75 ? -3.596 5.950 0.436 1.00 95.62 75 GLU A C 1
ATOM 579 O O . GLU A 1 75 ? -2.994 5.773 -0.623 1.00 95.62 75 GLU A O 1
ATOM 584 N N . ALA A 1 76 ? -2.952 6.062 1.601 1.00 95.88 76 ALA A N 1
ATOM 585 C CA . ALA A 1 76 ? -1.500 5.937 1.700 1.00 95.88 76 ALA A CA 1
ATOM 586 C C . ALA A 1 76 ? -1.023 4.546 1.243 1.00 95.88 76 ALA A C 1
ATOM 588 O O . ALA A 1 76 ? -0.102 4.432 0.430 1.00 95.88 76 ALA A O 1
ATOM 589 N N . TRP A 1 77 ? -1.698 3.480 1.687 1.00 95.94 77 TRP A N 1
ATOM 590 C CA . TRP A 1 77 ? -1.411 2.117 1.230 1.00 95.94 77 TRP A CA 1
ATOM 591 C C . TRP A 1 77 ? -1.705 1.907 -0.262 1.00 95.94 77 TRP A C 1
ATOM 593 O O . TRP A 1 77 ? -0.936 1.235 -0.951 1.00 95.94 77 TRP A O 1
ATOM 603 N N . GLN A 1 78 ? -2.780 2.501 -0.790 1.00 94.88 78 GLN A N 1
ATOM 604 C CA . GLN A 1 78 ? -3.087 2.485 -2.223 1.00 94.88 78 GLN A CA 1
ATOM 605 C C . GLN A 1 78 ? -1.986 3.161 -3.035 1.00 94.88 78 GLN A C 1
ATOM 607 O O . GLN A 1 78 ? -1.544 2.589 -4.029 1.00 94.88 78 GLN A O 1
ATOM 612 N N . ALA A 1 79 ? -1.503 4.327 -2.601 1.00 93.44 79 ALA A N 1
ATOM 613 C CA . ALA A 1 79 ? -0.423 5.035 -3.276 1.00 93.44 79 ALA A CA 1
ATOM 614 C C . ALA A 1 79 ? 0.850 4.178 -3.346 1.00 93.44 79 ALA A C 1
ATOM 616 O O . ALA A 1 79 ? 1.431 4.035 -4.425 1.00 93.44 79 ALA A O 1
ATOM 617 N N . LEU A 1 80 ? 1.228 3.534 -2.236 1.00 92.44 80 LEU A N 1
ATOM 618 C CA . LEU A 1 80 ? 2.362 2.609 -2.193 1.00 92.44 80 LEU A CA 1
ATOM 619 C C . LEU A 1 80 ? 2.145 1.390 -3.113 1.00 92.44 80 LEU A C 1
ATOM 621 O O . LEU A 1 80 ? 3.021 1.013 -3.897 1.00 92.44 80 LEU A O 1
ATOM 625 N N . GLY A 1 81 ? 0.955 0.784 -3.072 1.00 89.56 81 GLY A N 1
ATOM 626 C CA . GLY A 1 81 ? 0.590 -0.343 -3.934 1.00 89.56 81 GLY A CA 1
ATOM 627 C C . GLY A 1 81 ? 0.612 0.012 -5.425 1.00 89.56 81 GLY A C 1
ATOM 628 O O . GLY A 1 81 ? 1.092 -0.771 -6.247 1.00 89.56 81 GLY A O 1
ATOM 629 N N . ASP A 1 82 ? 0.153 1.205 -5.788 1.00 88.44 82 ASP A N 1
ATOM 630 C CA . ASP A 1 82 ? 0.145 1.684 -7.167 1.00 88.44 82 ASP A CA 1
ATOM 631 C C . ASP A 1 82 ? 1.543 2.060 -7.662 1.00 88.44 82 ASP A C 1
ATOM 633 O O . ASP A 1 82 ? 1.846 1.827 -8.834 1.00 88.44 82 ASP A O 1
ATOM 637 N N . GLN A 1 83 ? 2.432 2.555 -6.796 1.00 86.50 83 GLN A N 1
ATOM 638 C CA . GLN A 1 83 ? 3.855 2.685 -7.124 1.00 86.50 83 GLN A CA 1
ATOM 639 C C . GLN A 1 83 ? 4.474 1.321 -7.446 1.00 86.50 83 GLN A C 1
ATOM 641 O O . GLN A 1 83 ? 5.126 1.180 -8.481 1.00 86.50 83 GLN A O 1
ATOM 646 N N . LYS A 1 84 ? 4.198 0.293 -6.633 1.00 83.69 84 LYS A N 1
ATOM 647 C CA . LYS A 1 84 ? 4.661 -1.079 -6.894 1.00 83.69 84 LYS A CA 1
ATOM 648 C C . LYS A 1 84 ? 4.095 -1.629 -8.208 1.00 83.69 84 LYS A C 1
ATOM 650 O O . LYS A 1 84 ? 4.847 -2.176 -9.009 1.00 83.69 84 LYS A O 1
ATOM 655 N N . LYS A 1 85 ? 2.804 -1.417 -8.500 1.00 81.81 85 LYS A N 1
ATOM 656 C CA . LYS A 1 85 ? 2.205 -1.779 -9.804 1.00 81.81 85 LYS A CA 1
ATOM 657 C C . LYS A 1 85 ? 2.870 -1.054 -10.967 1.00 81.81 85 LYS A C 1
ATOM 659 O O . LYS A 1 85 ? 3.105 -1.672 -11.999 1.00 81.81 85 LYS A O 1
ATOM 664 N N . LYS A 1 86 ? 3.143 0.247 -10.830 1.00 79.56 86 LYS A N 1
ATOM 665 C CA . LYS A 1 86 ? 3.821 1.039 -11.864 1.00 79.56 86 LYS A CA 1
ATOM 666 C C . LYS A 1 86 ? 5.240 0.541 -12.100 1.00 79.56 86 LYS A C 1
ATOM 668 O O . LYS A 1 86 ? 5.617 0.428 -13.255 1.00 79.56 86 LYS A O 1
ATOM 673 N N . ALA A 1 87 ? 5.980 0.187 -11.052 1.00 74.75 87 ALA A N 1
ATOM 674 C CA . ALA A 1 87 ? 7.309 -0.404 -11.181 1.00 74.75 87 ALA A CA 1
ATOM 675 C C . ALA A 1 87 ? 7.262 -1.765 -11.894 1.00 74.75 87 ALA A C 1
ATOM 677 O O . ALA A 1 87 ? 8.019 -1.983 -12.833 1.00 74.75 87 ALA A O 1
ATOM 678 N N . ILE A 1 88 ? 6.321 -2.643 -11.523 1.00 71.50 88 ILE A N 1
ATOM 679 C CA . ILE A 1 88 ? 6.120 -3.938 -12.196 1.00 71.50 88 ILE A CA 1
ATOM 680 C C . ILE A 1 88 ? 5.765 -3.728 -13.670 1.00 71.50 88 ILE A C 1
ATOM 682 O O . ILE A 1 88 ? 6.340 -4.374 -14.540 1.00 71.50 88 ILE A O 1
ATOM 686 N N . LYS A 1 89 ? 4.850 -2.801 -13.975 1.00 63.88 89 LYS A N 1
ATOM 687 C CA . LYS A 1 89 ? 4.511 -2.456 -15.360 1.00 63.88 89 LYS A CA 1
ATOM 688 C C . LYS A 1 89 ? 5.716 -1.883 -16.100 1.00 63.88 89 LYS A C 1
ATOM 690 O O . LYS A 1 89 ? 6.023 -2.368 -17.173 1.00 63.88 89 LYS A O 1
ATOM 695 N N . ALA A 1 90 ? 6.453 -0.936 -15.534 1.00 61.28 90 ALA A N 1
ATOM 696 C CA . ALA A 1 90 ? 7.648 -0.378 -16.169 1.00 61.28 90 ALA A CA 1
ATOM 697 C C . ALA A 1 90 ? 8.722 -1.439 -16.475 1.00 61.28 90 ALA A C 1
ATOM 699 O O . ALA A 1 90 ? 9.453 -1.289 -17.440 1.00 61.28 90 ALA A O 1
ATOM 700 N N . GLN A 1 91 ? 8.790 -2.518 -15.688 1.00 60.41 91 GLN A N 1
ATOM 701 C CA . GLN A 1 91 ? 9.679 -3.656 -15.952 1.00 60.41 91 GLN A CA 1
ATOM 702 C C . GLN A 1 91 ? 9.125 -4.647 -16.988 1.00 60.41 91 GLN A C 1
ATOM 704 O O . GLN A 1 91 ? 9.899 -5.348 -17.621 1.00 60.41 91 GLN A O 1
ATOM 709 N N . THR A 1 92 ? 7.801 -4.751 -17.139 1.00 53.19 92 THR A N 1
ATOM 710 C CA . THR A 1 92 ? 7.139 -5.770 -17.985 1.00 53.19 92 THR A CA 1
ATOM 711 C C . THR A 1 92 ? 6.564 -5.222 -19.287 1.00 53.19 92 THR A C 1
ATOM 713 O O . THR A 1 92 ? 6.217 -5.995 -20.177 1.00 53.19 92 THR A O 1
ATOM 716 N N . THR A 1 93 ? 6.448 -3.901 -19.417 1.00 44.81 93 THR A N 1
ATOM 717 C CA . THR A 1 93 ? 6.083 -3.236 -20.668 1.00 44.81 93 THR A CA 1
ATOM 718 C C . THR A 1 93 ? 7.362 -2.704 -21.303 1.00 44.81 93 THR A C 1
ATOM 720 O O . THR A 1 93 ? 7.959 -1.799 -20.723 1.00 44.81 93 THR A O 1
ATOM 723 N N . PRO A 1 94 ? 7.766 -3.203 -22.485 1.00 51.19 94 PRO A N 1
ATOM 724 C CA . PRO A 1 94 ? 8.792 -2.555 -23.289 1.00 51.19 94 PRO A CA 1
ATOM 725 C C . PRO A 1 94 ? 8.335 -1.118 -23.590 1.00 51.19 94 PRO A C 1
ATOM 727 O O . PRO A 1 94 ? 7.364 -0.904 -24.315 1.00 51.19 94 PRO A O 1
ATOM 730 N N . SER A 1 95 ? 8.990 -0.129 -22.991 1.00 57.06 95 SER A N 1
ATOM 731 C CA . SER A 1 95 ? 8.838 1.303 -23.266 1.00 57.06 95 SER A CA 1
ATOM 732 C C . SER A 1 95 ? 9.374 1.692 -24.656 1.00 57.06 95 SER A C 1
ATOM 734 O O . SER A 1 95 ? 9.101 2.800 -25.123 1.00 57.06 95 SER A O 1
ATOM 736 N N . GLY A 1 96 ? 10.088 0.795 -25.340 1.00 62.38 96 GLY A N 1
ATOM 737 C CA . GLY A 1 96 ? 10.579 0.938 -26.708 1.00 62.38 96 GLY A CA 1
ATOM 738 C C . GLY A 1 96 ? 10.742 -0.406 -27.433 1.00 62.38 96 GLY A C 1
ATOM 739 O O . GLY A 1 96 ? 10.797 -1.467 -26.815 1.00 62.38 96 GLY A O 1
ATOM 740 N N . GLU A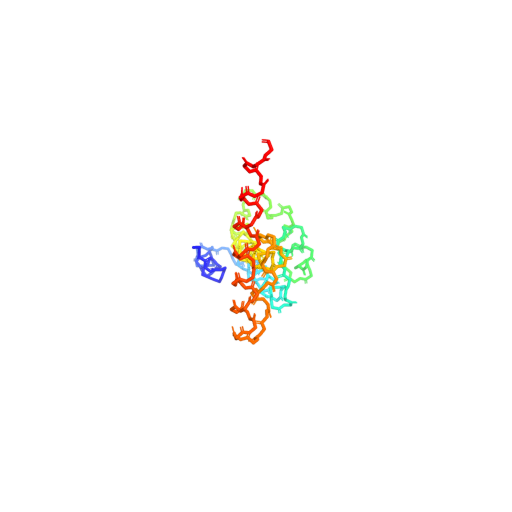 1 97 ? 10.854 -0.353 -28.771 1.00 69.19 97 GLU A N 1
ATOM 741 C CA . GLU A 1 97 ? 11.054 -1.500 -29.693 1.00 69.19 97 GLU A CA 1
ATOM 742 C C . GLU A 1 97 ? 12.221 -2.432 -29.277 1.00 69.19 97 GLU A C 1
ATOM 744 O O . GLU A 1 97 ? 12.281 -3.583 -29.707 1.00 69.19 97 GLU A O 1
ATOM 749 N N . TYR A 1 98 ? 13.132 -1.959 -28.417 1.00 75.38 98 TYR A N 1
ATOM 750 C CA . TYR A 1 98 ? 14.367 -2.647 -28.037 1.00 75.38 98 TYR A CA 1
ATOM 751 C C . TYR A 1 98 ? 14.602 -2.766 -26.520 1.00 75.38 98 TYR A C 1
ATOM 753 O O . TYR A 1 98 ? 15.722 -3.051 -26.114 1.00 75.38 98 TYR A O 1
ATOM 761 N N . ASP A 1 99 ? 13.597 -2.582 -25.664 1.00 78.06 99 ASP A N 1
ATOM 762 C CA . ASP A 1 99 ? 13.817 -2.592 -24.201 1.00 78.06 99 ASP A CA 1
ATOM 763 C C . ASP A 1 99 ? 14.233 -3.958 -23.643 1.00 78.06 99 ASP A C 1
ATOM 765 O O . ASP A 1 99 ? 14.947 -4.039 -22.648 1.00 78.06 99 ASP A O 1
ATOM 769 N N . TRP A 1 100 ? 13.887 -5.043 -24.339 1.00 82.69 100 TRP A N 1
ATOM 770 C CA . TRP A 1 100 ? 14.363 -6.394 -24.022 1.00 82.69 100 TRP A CA 1
ATOM 771 C C . TRP A 1 100 ? 15.901 -6.501 -24.028 1.00 82.69 100 TRP A C 1
ATOM 773 O O . TRP A 1 100 ? 16.475 -7.418 -23.443 1.00 82.69 100 TRP A O 1
ATOM 783 N N . VAL A 1 101 ? 16.602 -5.560 -24.673 1.00 81.94 101 VAL A N 1
ATOM 784 C CA . VAL A 1 101 ? 18.069 -5.511 -24.694 1.00 81.94 101 VAL A CA 1
ATOM 785 C C . VAL A 1 101 ? 18.637 -5.251 -23.295 1.00 81.94 101 VAL A C 1
ATOM 787 O O . VAL A 1 101 ? 19.723 -5.743 -22.974 1.00 81.94 101 VAL A O 1
ATOM 790 N N . ASP A 1 102 ? 17.894 -4.564 -22.423 1.00 79.88 102 ASP A N 1
ATOM 791 C CA . ASP A 1 102 ? 18.298 -4.326 -21.035 1.00 79.88 102 ASP A CA 1
ATOM 792 C C . ASP A 1 102 ? 18.199 -5.573 -20.145 1.00 79.88 102 ASP A C 1
ATOM 794 O O . ASP A 1 102 ? 18.846 -5.631 -19.093 1.00 79.88 102 ASP A O 1
ATOM 798 N N . GLU A 1 103 ? 17.496 -6.615 -20.593 1.00 83.12 103 GLU A N 1
ATOM 799 C CA . GLU A 1 103 ? 17.419 -7.917 -19.918 1.00 83.12 103 GLU A CA 1
ATOM 800 C C . GLU A 1 103 ? 18.654 -8.797 -20.202 1.00 83.12 103 GLU A C 1
ATOM 802 O O . GLU A 1 103 ? 18.943 -9.745 -19.468 1.00 83.12 103 GLU A O 1
ATOM 807 N N . VAL A 1 104 ? 19.454 -8.466 -21.226 1.00 84.69 104 VAL A N 1
ATOM 808 C CA . VAL A 1 104 ? 20.649 -9.236 -21.606 1.00 84.69 104 VAL A CA 1
ATOM 809 C C . VAL A 1 104 ? 21.732 -9.096 -20.534 1.00 84.69 104 VAL A C 1
ATOM 811 O O . VAL A 1 104 ? 22.350 -8.038 -20.394 1.00 84.69 104 VAL A O 1
ATOM 814 N N . SER A 1 105 ? 22.005 -10.167 -19.783 1.00 82.62 105 SER A N 1
ATOM 815 C CA . SER A 1 105 ? 22.915 -10.131 -18.623 1.00 82.62 105 SER A CA 1
ATOM 816 C C . SER A 1 105 ? 24.380 -9.867 -18.994 1.00 82.62 105 SER A C 1
ATOM 818 O O . SER A 1 105 ? 25.114 -9.224 -18.244 1.00 82.62 105 SER A O 1
ATOM 820 N N . ASN A 1 106 ? 24.829 -10.353 -20.155 1.00 92.69 106 ASN A N 1
ATOM 821 C CA . ASN A 1 106 ? 26.200 -10.147 -20.616 1.00 92.69 106 ASN A CA 1
ATOM 822 C C . ASN A 1 106 ? 26.368 -8.729 -21.192 1.00 92.69 106 ASN A C 1
ATOM 824 O O . ASN A 1 106 ? 25.780 -8.389 -22.220 1.00 92.69 106 ASN A O 1
ATOM 828 N N . LYS A 1 107 ? 27.224 -7.921 -20.552 1.00 79.75 107 LYS A N 1
ATOM 829 C CA . LYS A 1 107 ? 27.486 -6.520 -20.931 1.00 79.75 107 LYS A CA 1
ATOM 830 C C . LYS A 1 107 ? 28.013 -6.370 -22.362 1.00 79.75 107 LYS A C 1
ATOM 832 O O . LYS A 1 107 ? 27.602 -5.451 -23.065 1.00 79.75 107 LYS A O 1
ATOM 837 N N . THR A 1 108 ? 28.882 -7.277 -22.806 1.00 90.62 108 THR A N 1
ATOM 838 C CA . THR A 1 108 ? 29.437 -7.268 -24.166 1.00 90.62 108 THR A CA 1
ATOM 839 C C . THR A 1 108 ? 28.352 -7.554 -25.198 1.00 90.62 108 THR A C 1
ATOM 841 O O . THR A 1 108 ? 28.247 -6.845 -26.194 1.00 90.62 108 THR A O 1
ATOM 844 N N . HIS A 1 109 ? 27.497 -8.548 -24.949 1.00 91.44 109 HIS A N 1
ATOM 845 C CA . HIS A 1 109 ? 26.391 -8.870 -25.856 1.00 91.44 109 HIS A CA 1
ATOM 846 C C . HIS A 1 109 ? 25.383 -7.725 -25.941 1.00 91.44 109 HIS A C 1
ATOM 848 O O . HIS A 1 109 ? 24.973 -7.355 -27.037 1.00 91.44 109 HIS A O 1
ATOM 854 N N . ARG A 1 110 ? 25.047 -7.112 -24.801 1.00 88.69 110 ARG A N 1
ATOM 855 C CA . ARG A 1 110 ? 24.182 -5.930 -24.757 1.00 88.69 110 ARG A CA 1
ATOM 856 C C . ARG A 1 110 ? 24.731 -4.803 -25.630 1.00 88.69 110 ARG A C 1
ATOM 858 O O . ARG A 1 110 ? 24.004 -4.254 -26.451 1.00 88.69 110 ARG A O 1
ATOM 865 N N . PHE A 1 111 ? 26.023 -4.502 -25.499 1.00 84.25 111 PHE A N 1
ATOM 866 C CA . PHE A 1 111 ? 26.681 -3.481 -26.311 1.00 84.25 111 PHE A CA 1
ATOM 867 C C . PHE A 1 111 ? 26.608 -3.790 -27.814 1.00 84.25 111 PHE A C 1
ATOM 869 O O . PHE A 1 111 ? 26.232 -2.922 -28.598 1.00 84.25 111 PHE A O 1
ATOM 876 N N . LEU A 1 112 ? 26.908 -5.029 -28.218 1.00 94.06 112 LEU A N 1
ATOM 877 C CA . LEU A 1 112 ? 26.854 -5.441 -29.625 1.00 94.06 112 LEU A CA 1
ATOM 878 C C . LEU A 1 112 ? 25.441 -5.331 -30.214 1.00 94.06 112 LEU A C 1
ATOM 880 O O . LEU A 1 112 ? 25.280 -4.906 -31.357 1.00 94.06 112 LEU A O 1
ATOM 884 N N . ILE A 1 113 ? 24.415 -5.674 -29.433 1.00 89.44 113 ILE A N 1
ATOM 885 C CA . ILE A 1 113 ? 23.017 -5.553 -29.855 1.00 89.44 113 ILE A CA 1
ATOM 886 C C . ILE A 1 113 ? 22.635 -4.075 -30.040 1.00 89.44 113 ILE A C 1
ATOM 888 O O . ILE A 1 113 ? 22.053 -3.722 -31.066 1.00 89.44 113 ILE A O 1
ATOM 892 N N . LEU A 1 114 ? 23.018 -3.192 -29.109 1.00 81.06 114 LEU A N 1
ATOM 893 C CA . LEU A 1 114 ? 22.778 -1.744 -29.222 1.00 81.06 114 LEU A CA 1
ATOM 894 C C . LEU A 1 114 ? 23.501 -1.113 -30.427 1.00 81.06 114 LEU A C 1
ATOM 896 O O . LEU A 1 114 ? 22.931 -0.261 -31.120 1.00 81.06 114 LEU A O 1
ATOM 900 N N . ASP A 1 115 ? 24.732 -1.544 -30.715 1.00 87.56 115 ASP A N 1
ATOM 901 C CA . ASP A 1 115 ? 25.481 -1.128 -31.908 1.00 87.56 115 ASP A CA 1
ATOM 902 C C . ASP A 1 115 ? 24.774 -1.575 -33.199 1.00 87.56 115 ASP A C 1
ATOM 904 O O . ASP A 1 115 ? 24.587 -0.777 -34.126 1.00 87.56 115 ASP A O 1
ATOM 908 N N . LEU A 1 116 ? 24.289 -2.820 -33.244 1.00 90.12 116 LEU A N 1
ATOM 909 C CA . LEU A 1 116 ? 23.557 -3.348 -34.394 1.00 90.12 116 LEU A CA 1
ATOM 910 C C . LEU A 1 116 ? 22.244 -2.593 -34.634 1.00 90.12 116 LEU A C 1
ATOM 912 O O . LEU A 1 116 ? 21.968 -2.189 -35.765 1.00 90.12 116 LEU A O 1
ATOM 916 N N . ILE A 1 117 ? 21.468 -2.337 -33.579 1.00 86.56 117 ILE A N 1
ATOM 917 C CA . ILE A 1 117 ? 20.240 -1.532 -33.648 1.00 86.56 117 ILE A CA 1
ATOM 918 C C . ILE A 1 117 ? 20.548 -0.148 -34.226 1.00 86.56 117 ILE A C 1
ATOM 920 O O . ILE A 1 117 ? 19.864 0.322 -35.137 1.00 86.56 117 ILE A O 1
ATOM 924 N N . SER A 1 118 ? 21.616 0.492 -33.750 1.00 79.50 118 SER A N 1
ATOM 925 C CA . SER A 1 118 ? 22.041 1.808 -34.234 1.00 79.50 118 SER A CA 1
ATOM 926 C C . SER A 1 118 ? 22.389 1.791 -35.726 1.00 79.50 118 SER A C 1
ATOM 928 O O . SER A 1 118 ? 21.996 2.698 -36.465 1.00 79.50 118 SER A O 1
ATOM 930 N N . LYS A 1 119 ? 23.078 0.747 -36.201 1.00 86.50 119 LYS A N 1
ATOM 931 C CA . LYS A 1 119 ? 23.403 0.557 -37.625 1.00 86.50 119 LYS A CA 1
ATOM 932 C C . LYS A 1 119 ? 22.153 0.329 -38.475 1.00 86.50 119 LYS A C 1
ATOM 934 O O . LYS A 1 119 ? 21.998 0.979 -39.506 1.00 86.50 119 LYS A O 1
ATOM 939 N N . VAL A 1 120 ? 21.230 -0.525 -38.028 1.00 85.44 120 VAL A N 1
ATOM 940 C CA . VAL A 1 120 ? 19.963 -0.790 -38.732 1.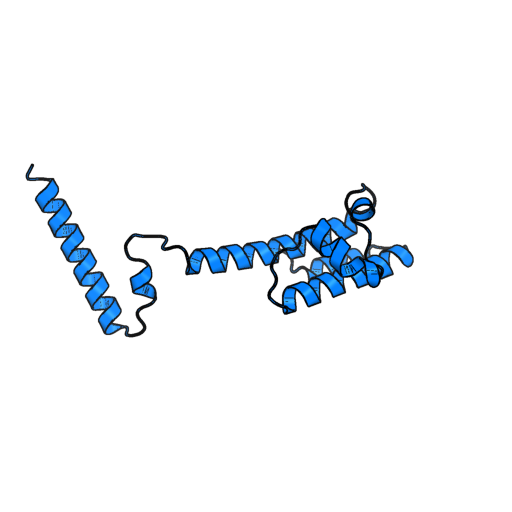00 85.44 120 VAL A CA 1
ATOM 941 C C . VAL A 1 120 ? 19.117 0.478 -38.839 1.00 85.44 120 VAL A C 1
ATOM 943 O O . VAL A 1 120 ? 18.584 0.764 -39.910 1.00 85.44 120 VAL A O 1
ATOM 946 N N . ARG A 1 121 ? 19.037 1.287 -37.774 1.00 80.44 121 ARG A N 1
ATOM 947 C CA . ARG A 1 121 ? 18.320 2.574 -37.798 1.00 80.44 121 ARG A CA 1
ATOM 948 C C . ARG A 1 121 ? 18.913 3.536 -38.825 1.00 80.44 121 ARG A C 1
ATOM 950 O O . ARG A 1 121 ? 18.158 4.135 -39.586 1.00 80.44 121 ARG A O 1
ATOM 957 N N . LYS A 1 122 ? 20.246 3.637 -38.895 1.00 81.88 122 LYS A N 1
ATOM 958 C CA . LYS A 1 122 ? 20.937 4.453 -39.908 1.00 81.88 122 LYS A CA 1
ATOM 959 C C . LYS A 1 122 ? 20.627 3.973 -41.327 1.00 81.88 122 LYS A C 1
ATOM 961 O O . LYS A 1 122 ? 20.257 4.782 -42.168 1.00 81.88 122 LYS A O 1
ATOM 966 N N . LEU A 1 123 ? 20.714 2.666 -41.580 1.00 85.94 123 LEU A N 1
ATOM 967 C CA . LEU A 1 123 ? 20.437 2.093 -42.902 1.00 85.94 123 LEU A CA 1
ATOM 968 C C . LEU A 1 123 ? 18.979 2.294 -43.333 1.00 85.94 123 LEU A C 1
ATOM 970 O O . LEU A 1 123 ? 18.728 2.685 -44.470 1.00 85.94 123 LEU A O 1
ATOM 974 N N . ARG A 1 124 ? 18.018 2.085 -42.425 1.00 78.12 124 ARG A N 1
ATOM 975 C CA . ARG A 1 124 ? 16.593 2.339 -42.693 1.00 78.12 124 ARG A CA 1
ATOM 976 C C . ARG A 1 124 ? 16.320 3.817 -42.976 1.00 78.12 124 ARG A C 1
ATOM 978 O O . ARG A 1 124 ? 15.558 4.112 -43.890 1.00 78.12 124 ARG A O 1
ATOM 985 N N . ALA A 1 125 ? 16.953 4.733 -42.241 1.00 77.94 125 ALA A N 1
ATOM 986 C CA . ALA A 1 125 ? 16.813 6.169 -42.475 1.00 77.94 125 ALA A CA 1
ATOM 987 C C . ALA A 1 125 ? 17.346 6.579 -43.856 1.00 77.94 125 ALA A C 1
ATOM 989 O O . ALA A 1 125 ? 16.661 7.289 -44.583 1.00 77.94 125 ALA A O 1
ATOM 990 N N . VAL A 1 126 ? 18.521 6.075 -44.249 1.00 77.25 126 VAL A N 1
ATOM 991 C CA . VAL A 1 126 ? 19.103 6.337 -45.576 1.00 77.25 126 VAL A CA 1
ATOM 992 C C . VAL A 1 126 ? 18.239 5.729 -46.683 1.00 77.25 126 VAL A C 1
ATOM 994 O O . VAL A 1 126 ? 17.893 6.414 -47.638 1.00 77.25 126 VAL A O 1
ATOM 997 N N . SER A 1 127 ? 17.812 4.471 -46.541 1.00 74.12 127 SER A N 1
ATOM 998 C CA . SER A 1 127 ? 16.957 3.806 -47.535 1.00 74.12 127 SER A CA 1
ATOM 999 C C . SER A 1 127 ? 15.565 4.435 -47.661 1.00 74.12 127 SER A C 1
ATOM 1001 O O . SER A 1 127 ? 14.943 4.300 -48.713 1.00 74.12 127 SER A O 1
ATOM 1003 N N . GLY A 1 128 ? 15.054 5.079 -46.610 1.00 68.62 128 GLY A N 1
ATOM 1004 C CA . GLY A 1 128 ? 13.776 5.789 -46.635 1.00 68.62 128 GLY A CA 1
ATOM 1005 C C . GLY A 1 128 ? 13.832 7.143 -47.348 1.00 68.62 128 GLY A C 1
ATOM 1006 O O . GLY A 1 128 ? 12.796 7.612 -47.797 1.00 68.62 128 GLY A O 1
ATOM 1007 N N . GLN A 1 129 ? 15.017 7.750 -47.486 1.00 56.06 129 GLN A N 1
ATOM 1008 C CA . GLN A 1 129 ? 15.230 9.014 -48.213 1.00 56.06 129 GLN A CA 1
ATOM 1009 C C . GLN A 1 129 ? 15.479 8.823 -49.720 1.00 56.06 129 GLN A C 1
ATOM 1011 O O . GLN A 1 129 ? 15.580 9.797 -50.457 1.00 56.06 129 GLN A O 1
ATOM 1016 N N . LEU A 1 130 ? 15.593 7.570 -50.173 1.00 51.91 130 LEU A N 1
ATOM 1017 C CA . LEU A 1 130 ? 15.860 7.167 -51.559 1.00 51.91 130 LEU A CA 1
ATOM 1018 C C . LEU A 1 130 ? 14.593 6.689 -52.303 1.00 51.91 130 LEU A C 1
ATOM 1020 O O . LEU A 1 130 ? 14.702 5.987 -53.308 1.00 51.91 130 LEU A O 1
ATOM 1024 N N . LYS A 1 131 ? 13.402 7.043 -51.807 1.00 43.56 131 LYS A N 1
ATOM 1025 C CA . LYS A 1 131 ? 12.105 6.780 -52.447 1.00 43.56 131 LYS A CA 1
ATOM 1026 C C . LYS A 1 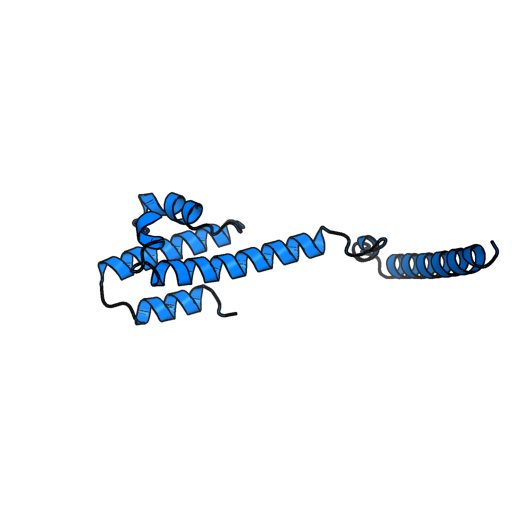131 ? 11.397 8.070 -52.821 1.00 43.56 131 LYS A C 1
ATOM 1028 O O . LYS A 1 131 ? 11.491 9.027 -52.024 1.00 43.56 131 LYS A O 1
#

Organism: NCBI:txid930118

pLDDT: mean 86.86, std 12.31, range [43.56, 97.25]

Radius of gyration: 23.98 Å; chains: 1; bounding box: 49×24×74 Å

Secondary structure (DSSP, 8-state):
---HHHHHHHHHHH---HHHHHHHHHHHHHHHHHHHTT-----HHHHHHHHGGGTPPPHHHHHSGGGHHHHHHHHHHHHHHHHHHHHHHHHHS-SSTTGGGGG---HHHHHHHHHHHHHHHHHHHHHHTT-

InterPro domains:
  IPR048061 GmtX-like [NF040692] (7-125)

Sequence (131 aa):
MSEPNEVYEAILGQLKNSRSRKSLEALHAVCKEHHESGSVDFRISTIAKLGASRGAPSEQTIRNKTGEHYRAVIEAWQALGDQKKKAIKAQTTPSGEYDWVDEVSNKTHRFLILDLISKVRKLRAVSGQLK

Foldseek 3Di:
DDALVVLLVVLLVVDDDPLVNQQSVLLLVLLVVCVVVVHLDLDLQVSQVSSVVVSHDHSVCCPDPNNVSSVSSSVNSNVVSVVVVVVVCVVVDPPDPCSCLVVPPDPVVSVVVVVVVVVVVVVVVVVVVVD